Protein AF-A0A3C0GVG3-F1 (afdb_monomer)

Radius of gyration: 11.87 Å; Cα contacts (8 Å, |Δi|>4): 22; chains: 1; bounding box: 27×22×28 Å

Secondary structure (DSSP, 8-state):
--SS-GGGTHHHHHHH-TT------TT--TTHHHHTHHHHHHHHHHHHH-

Solvent-accessible surface area (backbone atoms only — not comparable to full-atom values): 3265 Å² total; per-residue (Å²): 68,90,82,60,53,52,82,84,37,62,67,50,53,48,74,73,41,96,85,58,84,86,86,86,68,88,90,42,55,73,62,31,71,71,80,41,32,72,63,48,53,51,52,52,51,52,61,74,70,106

Sequence (50 aa):
DQIVPIADSAELSIKLLKHGTLKVYKGYPHGMCTTHAEVINADLLAFIRG

Mean predicted aligned error: 1.81 Å

Foldseek 3Di:
DVPDDCVVPVVVVQVVDPDDDDDDDPPADPVCCVVVVVVVVVVVVVVVVD

pLDDT: mean 98.04, std 1.19, range [90.5, 98.81]

Structure (mmCIF, N/CA/C/O backbone):
data_AF-A0A3C0GVG3-F1
#
_entry.id   AF-A0A3C0GVG3-F1
#
loop_
_atom_site.group_PDB
_atom_site.id
_atom_site.type_symbol
_atom_site.label_atom_id
_atom_site.label_alt_id
_atom_site.label_comp_id
_atom_site.label_asym_id
_atom_site.label_entity_id
_atom_site.label_seq_id
_atom_site.pdbx_PDB_ins_code
_atom_site.Cartn_x
_atom_site.Cartn_y
_atom_site.Cartn_z
_atom_site.occupancy
_atom_site.B_iso_or_equiv
_atom_site.auth_seq_id
_atom_site.auth_comp_id
_atom_site.auth_asym_id
_atom_site.auth_atom_id
_atom_site.pdbx_PDB_model_num
ATOM 1 N N . ASP A 1 1 ? 6.373 -7.102 -1.467 1.00 96.81 1 ASP A N 1
ATOM 2 C CA . ASP A 1 1 ? 7.343 -6.227 -0.785 1.00 96.81 1 ASP A CA 1
ATOM 3 C C . ASP A 1 1 ? 8.515 -7.061 -0.268 1.00 96.81 1 ASP A C 1
ATOM 5 O O . ASP A 1 1 ? 8.280 -8.045 0.420 1.00 96.81 1 ASP A O 1
ATOM 9 N N . GLN A 1 2 ? 9.740 -6.741 -0.697 1.00 97.69 2 GLN A N 1
ATOM 10 C CA . GLN A 1 2 ? 10.969 -7.444 -0.285 1.00 97.69 2 GLN A CA 1
ATOM 11 C C . GLN A 1 2 ? 11.722 -6.710 0.839 1.00 97.69 2 GLN A C 1
ATOM 13 O O . GLN A 1 2 ? 12.673 -7.257 1.381 1.00 97.69 2 GLN A O 1
ATOM 18 N N . ILE A 1 3 ? 11.323 -5.477 1.166 1.00 98.44 3 ILE A N 1
ATOM 19 C CA . ILE A 1 3 ? 11.970 -4.636 2.180 1.00 98.44 3 ILE A CA 1
ATOM 20 C C . ILE A 1 3 ? 11.186 -4.715 3.488 1.00 98.44 3 ILE A C 1
ATOM 22 O O . ILE A 1 3 ? 11.770 -4.897 4.551 1.00 98.44 3 ILE A O 1
ATOM 26 N N . VAL A 1 4 ? 9.858 -4.628 3.401 1.00 98.25 4 VAL A N 1
ATOM 27 C CA . VAL A 1 4 ? 8.950 -4.684 4.548 1.00 98.25 4 VAL A CA 1
ATOM 28 C C . VAL A 1 4 ? 7.937 -5.818 4.333 1.00 98.25 4 VAL A C 1
ATOM 30 O O . VAL A 1 4 ? 6.986 -5.659 3.565 1.00 98.25 4 VAL A O 1
ATOM 33 N N . PRO A 1 5 ? 8.119 -6.993 4.966 1.00 97.69 5 PRO A N 1
ATOM 34 C CA . PRO A 1 5 ? 7.195 -8.118 4.834 1.00 97.69 5 PRO A CA 1
ATOM 35 C C . PRO A 1 5 ? 5.779 -7.782 5.321 1.00 97.69 5 PRO A C 1
ATOM 37 O O . PRO A 1 5 ? 5.589 -7.293 6.433 1.00 97.69 5 PRO A O 1
ATOM 40 N N . ILE A 1 6 ? 4.761 -8.086 4.511 1.00 97.75 6 ILE A N 1
ATOM 41 C CA . ILE A 1 6 ? 3.367 -7.704 4.804 1.00 97.75 6 ILE A CA 1
ATOM 42 C C . ILE A 1 6 ? 2.787 -8.406 6.044 1.00 97.75 6 ILE A C 1
ATOM 44 O O . ILE A 1 6 ? 2.051 -7.787 6.817 1.00 97.75 6 ILE A O 1
ATOM 48 N N . ALA A 1 7 ? 3.162 -9.673 6.248 1.00 97.88 7 ALA A N 1
ATOM 49 C CA . ALA A 1 7 ? 2.684 -10.508 7.349 1.00 97.88 7 ALA A CA 1
ATOM 50 C C . ALA A 1 7 ? 3.116 -9.978 8.727 1.00 97.88 7 ALA A C 1
ATOM 52 O O . ALA A 1 7 ? 2.404 -10.168 9.708 1.00 97.88 7 ALA A O 1
ATOM 53 N N . ASP A 1 8 ? 4.251 -9.275 8.783 1.00 98.31 8 ASP A N 1
ATOM 54 C CA . ASP A 1 8 ? 4.797 -8.665 10.002 1.00 98.31 8 ASP A CA 1
ATOM 55 C C . ASP A 1 8 ? 4.635 -7.131 10.003 1.00 98.31 8 AS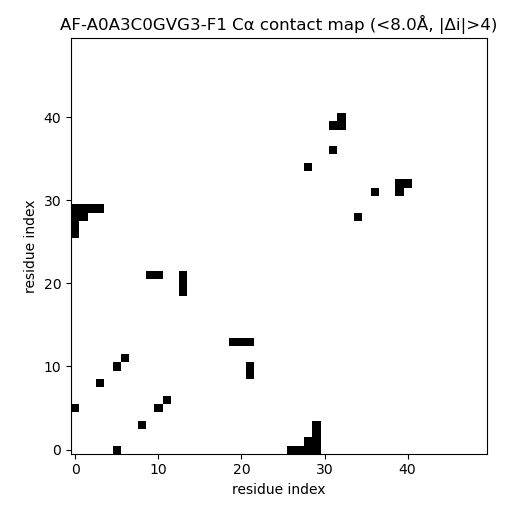P A C 1
ATOM 57 O O . ASP A 1 8 ? 5.350 -6.399 10.679 1.00 98.31 8 ASP A O 1
ATOM 61 N N . SER A 1 9 ? 3.707 -6.607 9.194 1.00 98.50 9 SER A N 1
ATOM 62 C CA . SER A 1 9 ? 3.435 -5.169 9.116 1.00 98.50 9 SER A CA 1
ATOM 63 C C . SER A 1 9 ? 1.950 -4.882 8.898 1.00 98.50 9 SER A C 1
ATOM 65 O O . SER A 1 9 ? 1.188 -4.844 9.862 1.00 98.50 9 SER A O 1
ATOM 67 N N . ALA A 1 10 ? 1.504 -4.685 7.655 1.00 98.38 10 ALA A N 1
ATOM 68 C CA . ALA A 1 10 ? 0.149 -4.233 7.345 1.00 98.38 10 ALA A CA 1
ATOM 69 C C . ALA A 1 10 ? -0.942 -5.166 7.908 1.00 98.38 10 ALA A C 1
ATOM 71 O O . ALA A 1 10 ? -1.962 -4.680 8.400 1.00 98.38 10 ALA A O 1
ATOM 72 N N . GLU A 1 11 ? -0.709 -6.486 7.905 1.00 98.38 11 GLU A N 1
ATOM 73 C CA . GLU A 1 11 ? -1.637 -7.476 8.475 1.00 98.38 11 GLU A CA 1
ATOM 74 C C . GLU A 1 11 ? -1.755 -7.401 10.006 1.00 98.38 11 GLU A C 1
ATOM 76 O O . GLU A 1 11 ? -2.789 -7.780 10.563 1.00 98.38 11 GLU A O 1
ATOM 81 N N . LEU A 1 12 ? -0.727 -6.906 10.700 1.00 98.56 12 LEU A N 1
ATOM 82 C CA . LEU A 1 12 ? -0.768 -6.665 12.143 1.00 98.56 12 LEU A CA 1
ATOM 83 C C . LEU A 1 12 ? -1.359 -5.287 12.445 1.00 98.56 12 LEU A C 1
ATOM 85 O O . LEU A 1 12 ? -2.267 -5.181 13.268 1.00 98.56 12 LEU A O 1
ATOM 89 N N . SER A 1 13 ? -0.920 -4.250 11.728 1.00 98.62 13 SER A N 1
ATOM 90 C CA . SER A 1 13 ? -1.394 -2.873 11.900 1.00 98.62 13 SER A CA 1
ATOM 91 C C . SER A 1 13 ? -2.908 -2.751 11.745 1.00 98.62 13 SER A C 1
ATOM 93 O O . SER A 1 13 ? -3.549 -2.070 12.544 1.00 98.62 13 SER A O 1
ATOM 95 N N . ILE A 1 14 ? -3.511 -3.446 10.770 1.00 98.62 14 ILE A N 1
ATOM 96 C CA . ILE A 1 14 ? -4.965 -3.376 10.557 1.00 98.62 14 ILE A CA 1
ATOM 97 C C . ILE A 1 14 ? -5.765 -3.889 11.761 1.00 98.62 14 ILE A C 1
ATOM 99 O O . ILE A 1 14 ? -6.855 -3.391 12.025 1.00 98.62 14 ILE A O 1
ATOM 103 N N . LYS A 1 15 ? -5.214 -4.832 12.535 1.00 98.19 15 LYS A N 1
ATOM 104 C CA . LYS A 1 15 ? -5.872 -5.389 13.728 1.00 98.19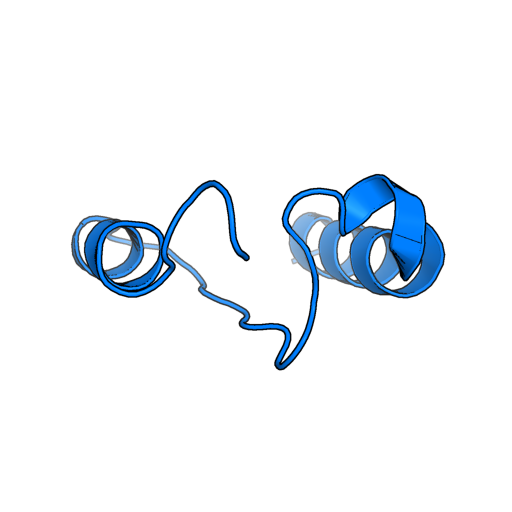 15 LYS A CA 1
ATOM 105 C C . LYS A 1 15 ? -5.878 -4.412 14.906 1.00 98.19 15 LYS A C 1
ATOM 107 O O . LYS A 1 15 ? -6.675 -4.580 15.823 1.00 98.19 15 LYS A O 1
ATOM 112 N N . LEU A 1 16 ? -4.996 -3.410 14.894 1.00 98.56 16 LEU A N 1
ATOM 113 C CA . LEU A 1 16 ? -4.875 -2.410 15.958 1.00 98.56 16 LEU A CA 1
ATOM 114 C C . LEU A 1 16 ? -5.793 -1.197 15.739 1.00 98.56 16 LEU A C 1
ATOM 116 O O . LEU A 1 16 ? -6.096 -0.470 16.684 1.00 98.56 16 LEU A O 1
ATOM 120 N N . LEU A 1 17 ? -6.231 -0.952 14.502 1.00 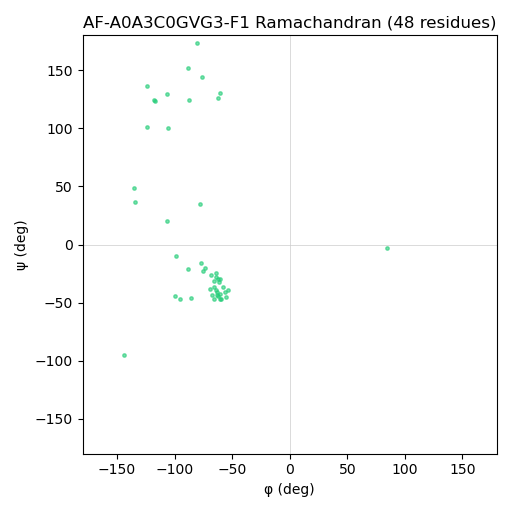98.00 17 LEU A N 1
ATOM 121 C CA . LEU A 1 17 ? -7.015 0.230 14.150 1.00 98.00 17 LEU A CA 1
ATOM 122 C C . LEU A 1 17 ? -8.516 -0.011 14.352 1.00 98.00 17 LEU A C 1
ATOM 124 O O . LEU A 1 17 ? -9.106 -0.880 13.720 1.00 98.00 17 LEU A O 1
ATOM 128 N N . LYS A 1 18 ? -9.171 0.842 15.153 1.00 98.12 18 LYS A N 1
ATOM 129 C CA . LYS A 1 18 ? -10.635 0.808 15.360 1.00 98.12 18 LYS A CA 1
ATOM 130 C C . LYS A 1 18 ? -11.435 1.052 14.069 1.00 98.12 18 LYS A C 1
ATOM 132 O O . LYS A 1 18 ? -12.529 0.520 13.914 1.00 98.12 18 LYS A O 1
ATOM 137 N N . HIS A 1 19 ? -10.886 1.861 13.161 1.00 96.75 19 HIS A N 1
ATOM 138 C CA . HIS A 1 19 ? -11.497 2.246 11.882 1.00 96.75 19 HIS A CA 1
ATOM 139 C C . HIS A 1 19 ? -10.471 2.170 10.740 1.00 96.75 19 HIS A C 1
ATOM 141 O O . HIS A 1 19 ? -10.280 3.124 9.991 1.00 96.75 19 HIS A O 1
ATOM 147 N N . GLY A 1 20 ? -9.740 1.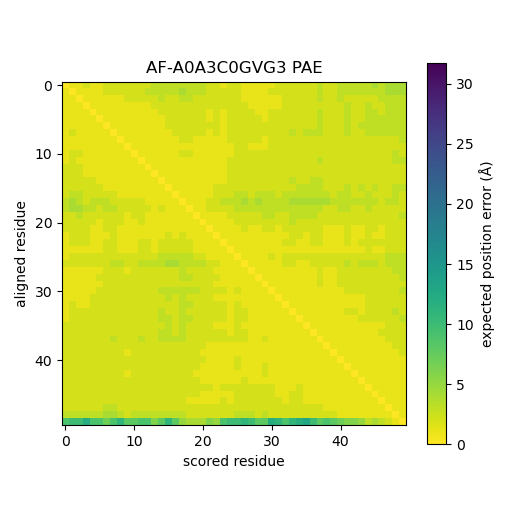058 10.653 1.00 96.88 20 GLY A N 1
ATOM 148 C CA . GLY A 1 20 ? -8.769 0.833 9.582 1.00 96.88 20 GLY A CA 1
ATOM 149 C C . GLY A 1 20 ? -9.391 0.186 8.344 1.00 96.88 20 GLY A C 1
ATOM 150 O O . GLY A 1 20 ? -10.338 -0.588 8.448 1.00 96.88 20 GLY A O 1
ATOM 151 N N . THR A 1 21 ? -8.812 0.455 7.174 1.00 97.56 21 THR A N 1
ATOM 152 C CA . THR A 1 21 ? -9.047 -0.312 5.940 1.00 97.56 21 THR A CA 1
ATOM 153 C C . THR A 1 21 ? -7.705 -0.817 5.422 1.00 97.56 21 THR A C 1
ATOM 155 O O . THR A 1 21 ? -6.732 -0.066 5.409 1.00 97.56 21 THR A O 1
ATOM 158 N N . LEU A 1 22 ? -7.641 -2.081 4.995 1.00 98.12 22 LEU A N 1
ATOM 159 C CA . LEU A 1 22 ? -6.450 -2.672 4.384 1.00 98.12 22 LEU A CA 1
ATOM 160 C C . LEU A 1 22 ? -6.759 -3.090 2.946 1.00 98.12 22 LEU A C 1
ATOM 162 O O . LEU A 1 22 ? -7.656 -3.896 2.709 1.00 98.12 22 LEU A O 1
ATOM 166 N N . LYS A 1 23 ? -5.972 -2.577 1.997 1.00 98.25 23 LYS A N 1
ATOM 167 C CA . LYS A 1 23 ? -5.984 -2.993 0.591 1.00 98.25 23 LYS A CA 1
ATOM 168 C C . LYS A 1 23 ? -4.625 -3.587 0.230 1.00 98.25 23 LYS A C 1
ATOM 170 O O . LYS A 1 23 ? -3.600 -2.934 0.406 1.00 98.25 23 LYS A O 1
ATOM 175 N N . VAL A 1 24 ? -4.620 -4.829 -0.256 1.00 98.00 24 VAL A N 1
ATOM 176 C CA . VAL A 1 24 ? -3.397 -5.568 -0.606 1.00 98.00 24 VAL A CA 1
ATOM 177 C C . VAL A 1 24 ? -3.245 -5.646 -2.119 1.00 98.00 24 VAL A C 1
ATOM 179 O O . VAL A 1 24 ? -4.157 -6.078 -2.822 1.00 98.00 24 VAL A O 1
ATOM 182 N N . TYR A 1 25 ? -2.060 -5.288 -2.612 1.00 98.38 25 TYR A N 1
ATOM 183 C CA . TYR A 1 25 ? -1.717 -5.345 -4.031 1.00 98.38 25 TYR A CA 1
ATOM 184 C C . TYR A 1 25 ? -0.773 -6.523 -4.277 1.00 98.38 25 TYR A C 1
ATOM 186 O O . TYR A 1 25 ? 0.425 -6.470 -3.987 1.00 98.38 25 TYR A O 1
ATOM 194 N N . LYS A 1 26 ? -1.328 -7.635 -4.769 1.00 97.44 26 LYS A N 1
ATOM 195 C CA . LYS A 1 26 ? -0.570 -8.874 -4.974 1.00 97.44 26 LYS A CA 1
ATOM 196 C C . LYS A 1 26 ? 0.549 -8.655 -5.996 1.00 97.44 26 LYS A C 1
ATOM 198 O O . LYS A 1 26 ? 0.298 -8.229 -7.116 1.00 97.44 26 LYS A O 1
ATOM 203 N N . GLY A 1 27 ? 1.777 -8.997 -5.609 1.00 96.81 27 GLY A N 1
ATOM 204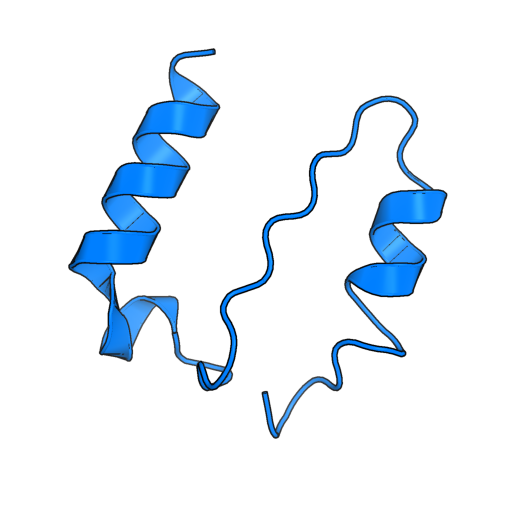 C CA . GLY A 1 27 ? 2.960 -8.911 -6.472 1.00 96.81 27 GLY A CA 1
ATOM 205 C C . GLY A 1 27 ? 3.632 -7.537 -6.521 1.00 96.81 27 GLY A C 1
ATOM 206 O O . GLY A 1 27 ? 4.679 -7.414 -7.149 1.00 96.81 27 GLY A O 1
ATOM 207 N N . TYR A 1 28 ? 3.093 -6.519 -5.844 1.00 98.38 28 TYR A N 1
ATOM 208 C CA . TYR A 1 28 ? 3.656 -5.171 -5.906 1.00 98.38 28 TYR A CA 1
ATOM 209 C C . TYR A 1 28 ? 4.945 -5.047 -5.051 1.00 98.38 28 TYR A C 1
ATOM 211 O O . TYR A 1 28 ? 5.070 -5.693 -3.993 1.00 98.38 28 TYR A O 1
ATOM 219 N N . PRO A 1 29 ? 5.938 -4.249 -5.503 1.00 98.50 29 PRO A N 1
ATOM 220 C CA . PRO A 1 29 ? 7.190 -4.024 -4.780 1.00 98.50 29 PRO A CA 1
ATOM 221 C C . PRO A 1 29 ? 7.020 -2.982 -3.663 1.00 98.50 29 PRO A C 1
ATOM 22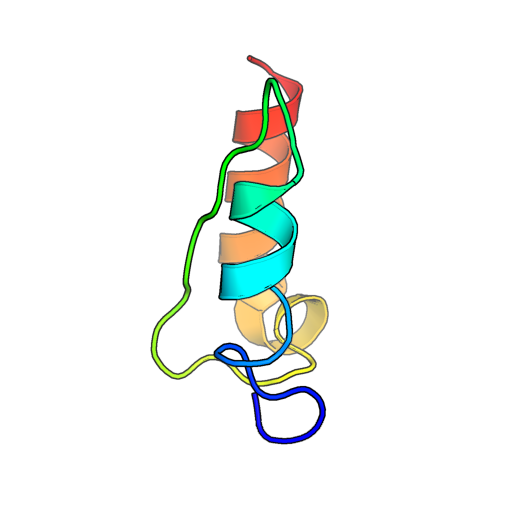3 O O . PRO A 1 29 ? 5.996 -2.311 -3.588 1.00 98.50 29 PRO A O 1
ATOM 226 N N . HIS A 1 30 ? 8.058 -2.793 -2.839 1.00 98.69 30 HIS A N 1
ATOM 227 C CA . HIS A 1 30 ? 8.074 -1.747 -1.804 1.00 98.69 30 HIS A CA 1
ATOM 228 C C . HIS A 1 30 ? 7.816 -0.348 -2.394 1.00 98.69 30 HIS A C 1
ATOM 2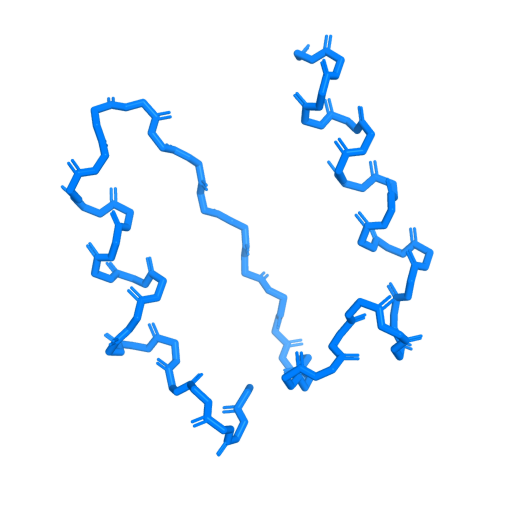30 O O . HIS A 1 30 ? 6.977 0.410 -1.920 1.00 98.69 30 HIS A O 1
ATOM 236 N N . GLY A 1 31 ? 8.479 -0.033 -3.513 1.00 98.31 31 GLY A N 1
ATOM 237 C CA . GLY A 1 31 ? 8.328 1.228 -4.251 1.00 98.31 31 GLY A CA 1
ATOM 238 C C . GLY A 1 31 ? 7.073 1.310 -5.133 1.00 98.31 31 GLY A C 1
ATOM 239 O O . GLY A 1 31 ? 7.129 1.864 -6.234 1.00 98.31 31 GLY A O 1
ATOM 240 N N . MET A 1 32 ? 5.952 0.716 -4.713 1.00 98.38 32 MET A N 1
ATOM 241 C CA . MET A 1 32 ? 4.707 0.670 -5.495 1.00 98.38 32 MET A CA 1
ATOM 242 C C . MET A 1 32 ? 4.123 2.048 -5.821 1.00 98.38 32 MET A C 1
ATOM 244 O O . MET A 1 32 ? 3.554 2.214 -6.896 1.00 98.38 32 MET A O 1
ATOM 248 N N . CYS A 1 33 ? 4.333 3.054 -4.969 1.00 98.31 33 CYS A N 1
ATOM 249 C CA . CYS A 1 33 ? 3.877 4.423 -5.232 1.00 98.31 33 CYS A CA 1
ATOM 250 C C . CYS A 1 33 ? 4.552 5.060 -6.461 1.00 98.31 33 CYS A C 1
ATOM 252 O O . CYS A 1 33 ? 3.962 5.934 -7.084 1.00 98.31 33 CYS A O 1
ATOM 254 N N . THR A 1 34 ? 5.753 4.604 -6.837 1.00 98.56 34 THR A N 1
ATOM 255 C CA . THR A 1 34 ? 6.454 5.063 -8.048 1.00 98.56 34 THR A CA 1
ATOM 256 C C . THR A 1 34 ? 6.200 4.127 -9.227 1.00 98.56 34 THR A C 1
ATOM 258 O O . THR A 1 34 ? 5.889 4.575 -10.323 1.00 98.56 34 THR A O 1
ATOM 261 N N . THR A 1 35 ? 6.317 2.813 -9.012 1.00 98.38 35 THR A N 1
ATOM 262 C CA . THR A 1 35 ? 6.224 1.809 -10.093 1.00 98.38 35 THR A CA 1
ATOM 263 C C . THR A 1 35 ? 4.798 1.560 -10.588 1.00 98.38 35 THR A C 1
ATOM 265 O O . THR A 1 35 ? 4.626 1.101 -11.711 1.00 98.38 35 THR A O 1
ATOM 268 N N . HIS A 1 36 ? 3.784 1.858 -9.770 1.00 98.50 36 HIS A N 1
ATOM 269 C CA . HIS A 1 36 ? 2.365 1.627 -10.064 1.00 98.50 36 HIS A CA 1
ATOM 270 C C . HIS A 1 36 ? 1.514 2.856 -9.691 1.00 98.50 36 HIS A C 1
ATOM 272 O O . HIS A 1 36 ? 0.393 2.724 -9.194 1.00 98.50 36 HIS A O 1
ATOM 278 N N . ALA A 1 37 ? 2.060 4.057 -9.911 1.00 98.62 37 ALA A N 1
ATOM 279 C CA . ALA A 1 37 ? 1.493 5.326 -9.453 1.00 98.62 37 ALA A CA 1
ATOM 280 C C . ALA A 1 37 ? 0.030 5.537 -9.870 1.00 98.62 37 ALA A C 1
ATOM 282 O O . ALA A 1 37 ? -0.760 6.015 -9.065 1.00 98.62 37 ALA A O 1
ATOM 283 N N . GLU A 1 38 ? -0.359 5.152 -11.087 1.00 98.62 38 GLU A N 1
ATOM 284 C CA . GLU A 1 38 ? -1.735 5.335 -11.571 1.00 98.62 38 GLU A CA 1
ATOM 285 C C . GLU A 1 38 ? -2.763 4.607 -10.697 1.00 98.62 38 GLU A C 1
ATOM 287 O O . GLU A 1 38 ? -3.751 5.205 -10.270 1.00 98.62 38 GLU A O 1
ATOM 292 N N . VAL A 1 39 ? -2.495 3.340 -10.367 1.00 98.62 39 VAL A N 1
ATOM 293 C CA . VAL A 1 39 ? -3.375 2.521 -9.521 1.00 98.62 39 VAL A CA 1
ATOM 294 C C . VAL A 1 39 ? -3.425 3.090 -8.105 1.00 98.62 39 VAL A C 1
ATOM 296 O O . VAL A 1 39 ? -4.502 3.284 -7.545 1.00 98.62 39 VAL A O 1
ATOM 299 N N . ILE A 1 40 ? -2.258 3.407 -7.540 1.00 98.62 40 ILE A N 1
ATOM 300 C CA . ILE A 1 40 ? -2.162 3.878 -6.156 1.00 98.62 40 ILE A CA 1
ATOM 301 C C . ILE A 1 40 ? -2.801 5.253 -5.988 1.00 98.62 40 ILE A C 1
ATOM 303 O O . ILE A 1 40 ? -3.568 5.456 -5.051 1.00 98.62 40 ILE A O 1
ATOM 307 N N . ASN A 1 41 ? -2.560 6.183 -6.911 1.00 98.81 41 ASN A N 1
ATOM 308 C CA . ASN A 1 41 ? -3.139 7.522 -6.848 1.00 98.81 41 ASN A CA 1
ATOM 309 C C . ASN A 1 41 ? -4.666 7.490 -6.977 1.00 98.81 41 ASN A C 1
ATOM 311 O O . ASN A 1 41 ? -5.348 8.230 -6.268 1.00 98.81 41 ASN A O 1
ATOM 315 N N . ALA A 1 42 ? -5.209 6.626 -7.840 1.00 98.75 42 ALA A N 1
ATOM 316 C CA . ALA A 1 42 ? -6.653 6.464 -7.975 1.00 98.75 42 ALA A CA 1
ATOM 317 C C . ALA A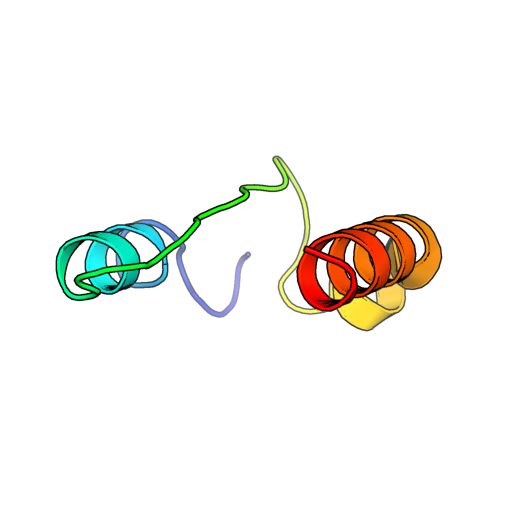 1 42 ? -7.290 5.952 -6.673 1.00 98.75 42 ALA A C 1
ATOM 319 O O . ALA A 1 42 ? -8.299 6.496 -6.222 1.00 98.75 42 ALA A O 1
ATOM 320 N N . ASP A 1 43 ? -6.669 4.959 -6.035 1.00 98.50 43 ASP A N 1
ATOM 321 C CA . ASP A 1 43 ? -7.160 4.380 -4.784 1.00 98.50 43 ASP A CA 1
ATOM 322 C C . ASP A 1 43 ? -7.046 5.340 -3.596 1.00 98.50 43 ASP A C 1
ATOM 324 O O . ASP A 1 43 ? -7.961 5.424 -2.776 1.00 98.50 43 ASP A O 1
ATOM 328 N N . LEU A 1 44 ? -5.960 6.113 -3.521 1.00 98.56 44 LEU A N 1
ATOM 329 C CA . LEU A 1 44 ? -5.810 7.166 -2.517 1.00 98.56 44 LEU A CA 1
ATOM 330 C C . LEU A 1 44 ? -6.873 8.257 -2.688 1.00 98.56 44 LEU A C 1
ATOM 332 O O . LEU A 1 44 ? -7.476 8.685 -1.705 1.00 98.56 44 LEU A O 1
ATOM 336 N N . LEU A 1 45 ? -7.142 8.684 -3.927 1.00 98.62 45 LEU A N 1
ATOM 337 C CA . LEU A 1 45 ? -8.187 9.669 -4.203 1.00 98.62 45 LEU A CA 1
ATOM 338 C C . LEU A 1 45 ? -9.577 9.141 -3.833 1.00 98.62 45 LEU A C 1
ATOM 340 O O . LEU A 1 45 ? -10.379 9.892 -3.279 1.00 98.62 45 LEU A O 1
ATOM 344 N N . ALA A 1 46 ? -9.863 7.870 -4.126 1.00 98.50 46 ALA A N 1
ATOM 345 C CA . ALA A 1 46 ? -11.113 7.230 -3.731 1.00 98.50 46 ALA A CA 1
ATOM 346 C C . ALA A 1 46 ? -11.266 7.214 -2.203 1.00 98.50 46 ALA A C 1
ATOM 348 O O . ALA A 1 46 ? -12.294 7.649 -1.698 1.00 98.50 46 ALA A O 1
ATOM 349 N N . PHE A 1 47 ? -10.218 6.821 -1.472 1.00 98.06 47 PHE A N 1
ATOM 350 C CA . PHE A 1 47 ? -10.226 6.812 -0.008 1.00 98.06 47 PHE A CA 1
ATOM 351 C C . PHE A 1 47 ? -10.462 8.203 0.601 1.00 98.06 47 PHE A C 1
ATOM 353 O O . PHE A 1 47 ? -11.235 8.342 1.543 1.00 98.06 47 PHE A O 1
ATOM 360 N N . ILE A 1 48 ? -9.829 9.249 0.056 1.00 98.25 48 ILE A N 1
ATOM 361 C CA . ILE A 1 48 ? -9.983 10.630 0.549 1.00 98.25 48 ILE A CA 1
ATOM 362 C C . ILE A 1 48 ? -11.405 11.164 0.331 1.00 98.25 48 ILE A C 1
ATOM 364 O O . ILE A 1 48 ? -11.875 11.996 1.106 1.00 98.25 48 ILE A O 1
ATOM 368 N N . ARG A 1 49 ? -12.088 10.717 -0.727 1.00 97.88 49 ARG A N 1
ATOM 369 C CA . ARG A 1 49 ? -13.447 11.168 -1.057 1.00 97.88 49 ARG A CA 1
ATOM 370 C C . ARG A 1 49 ? -14.537 10.546 -0.179 1.00 97.88 49 ARG A C 1
ATOM 372 O O . ARG A 1 49 ? -15.618 11.131 -0.138 1.00 97.88 49 ARG A O 1
ATOM 379 N N . GLY A 1 50 ? -14.2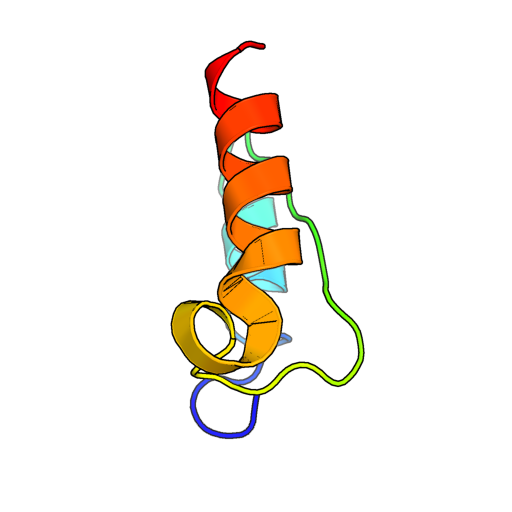34 9.461 0.542 1.00 90.50 50 GLY A N 1
ATOM 380 C CA . GLY A 1 50 ? -15.183 8.734 1.393 1.00 90.50 50 GLY A CA 1
ATOM 381 C C . GLY A 1 50 ? -15.949 7.679 0.618 1.00 90.50 50 GLY A C 1
ATOM 382 O O . GLY A 1 50 ? -16.951 8.048 -0.031 1.00 90.50 50 GLY A O 1
#